Protein AF-A0A4W3GTH5-F1 (afdb_monomer)

Secondary structure (DSSP, 8-state):
-HHHHHHHHHHTS-HHHHHHHHHHHHHHHHHHTS-SS--TT-HHHHHHHHHS--TT-TTHHHHHHHHHHHHHTS-PPPPP-SSPPPP-TT-PPPPTT--S-----SHHHHHHHHHHHHHHHHHHHHHHHHTT-

Organism: Callorhinchus milii (NCBI:txid7868)

Nearest PDB structures (foldseek):
  7dvq-assembly1_Z  TM=8.954E-01  e=1.335E-16  Homo sapiens
  8i0r-assembly1_Z  TM=9.278E-01  e=1.086E-14  Homo sapiens
  5z56-assembly1_Z  TM=8.463E-01  e=3.513E-10  Homo sapiens
  5zwo-assembly1_Y  TM=6.756E-01  e=8.042E-03  Saccharomyces cerevisiae S288C
  5gm6-assembly1_W  TM=4.770E-01  e=7.482E-03  Saccharomyces cerevisiae S288C

Foldseek 3Di:
DVVVVVVVVCVVDDVVVVVVVVVVVVVVVVVVVDDPDDDPPPPVVVVVVVPDDDPPPPCSVVVVVVVVVVVVPDPDDDFADDDDADAAPVNDGDHNPDPRDDPDPCPRVVVVVVVVVVVVVVVVVVCVVPVVD

Sequence (133 aa):
MAATAEKYAQWGKGLAQGEQQKRNTEAALHEMQKPLTRHADDEDLERMLRERERDGDPMAGLLRRKKEKEAKNRNEKPRYSGPMPPPNRFNIYPGYRWDGVDRSNGFEQKRYARLADQKAVQDMAYKWSVEDM

Solvent-accessible surface area (backbone atoms only — not comparable to full-atom values): 8491 Å² total; per-residue (Å²): 115,65,73,58,52,53,51,51,61,48,68,77,41,61,61,69,58,55,52,48,51,51,52,50,51,55,50,47,57,56,54,70,73,49,72,97,69,90,60,96,84,35,65,69,59,52,52,54,63,69,69,53,83,60,90,88,48,90,59,47,68,59,56,49,55,52,52,53,56,56,53,71,72,49,95,66,79,78,65,56,82,69,66,88,73,84,80,52,98,78,74,68,76,67,59,50,82,60,86,67,74,87,84,73,92,52,60,59,61,53,50,53,50,52,52,51,52,53,49,53,50,52,56,50,51,50,52,63,72,52,72,88,113

Structure (mmCIF, N/CA/C/O backbone):
data_AF-A0A4W3GTH5-F1
#
_entry.id   AF-A0A4W3GTH5-F1
#
loop_
_atom_site.group_PDB
_atom_site.id
_atom_site.type_symbol
_atom_site.label_atom_id
_atom_site.label_alt_id
_atom_site.label_comp_id
_atom_site.label_asym_id
_atom_site.label_entity_id
_atom_site.label_seq_id
_atom_site.pdbx_PDB_ins_code
_atom_site.Cartn_x
_atom_site.Cartn_y
_atom_site.Cartn_z
_atom_site.occupancy
_atom_site.B_iso_or_equiv
_atom_site.auth_seq_id
_atom_site.auth_comp_id
_atom_site.auth_asym_id
_atom_site.auth_atom_id
_atom_site.pdbx_PDB_model_num
ATOM 1 N N . MET A 1 1 ? -1.466 6.877 38.787 1.00 55.94 1 MET A N 1
ATOM 2 C CA . MET A 1 1 ? -0.108 6.589 38.266 1.00 55.94 1 MET A CA 1
ATOM 3 C C . MET A 1 1 ? -0.058 5.420 37.271 1.00 55.94 1 MET A C 1
ATOM 5 O O . MET A 1 1 ? 0.749 5.487 36.355 1.00 55.94 1 MET A O 1
ATOM 9 N N . ALA A 1 2 ? -0.921 4.396 37.364 1.00 69.31 2 ALA A N 1
ATOM 10 C CA . ALA A 1 2 ? -0.935 3.281 36.398 1.00 69.31 2 ALA A CA 1
ATOM 11 C C . ALA A 1 2 ? -1.312 3.700 34.956 1.00 69.31 2 ALA A C 1
ATOM 13 O O . ALA A 1 2 ? -0.579 3.410 34.017 1.00 69.31 2 ALA A O 1
ATOM 14 N N . ALA A 1 3 ? -2.377 4.495 34.784 1.00 74.00 3 ALA A N 1
ATOM 15 C CA . ALA A 1 3 ? -2.858 4.912 33.458 1.00 74.00 3 ALA A CA 1
ATOM 16 C C . ALA A 1 3 ? -1.858 5.766 32.648 1.00 74.00 3 ALA A C 1
ATOM 18 O O . ALA A 1 3 ? -1.888 5.784 31.419 1.00 74.00 3 ALA A O 1
ATOM 19 N N . THR A 1 4 ? -0.967 6.502 33.318 1.00 82.75 4 THR A N 1
ATOM 20 C CA . THR A 1 4 ? 0.105 7.247 32.645 1.00 82.75 4 THR A CA 1
ATOM 21 C C . THR A 1 4 ? 1.210 6.305 32.180 1.00 82.75 4 THR A C 1
ATOM 23 O O . THR A 1 4 ? 1.665 6.430 31.048 1.00 82.75 4 THR A O 1
ATOM 26 N N . ALA A 1 5 ? 1.595 5.325 33.005 1.00 84.75 5 ALA A N 1
ATOM 27 C CA . ALA A 1 5 ? 2.621 4.341 32.662 1.00 84.75 5 ALA A CA 1
ATOM 28 C C . ALA A 1 5 ? 2.213 3.468 31.463 1.00 84.75 5 ALA A C 1
ATOM 30 O O . ALA A 1 5 ? 3.020 3.243 30.565 1.00 84.75 5 ALA A O 1
ATOM 31 N N . GLU A 1 6 ? 0.947 3.052 31.394 1.00 84.56 6 GLU A N 1
ATOM 32 C CA . GLU A 1 6 ? 0.409 2.292 30.256 1.00 84.56 6 GLU A CA 1
ATOM 33 C C . GLU A 1 6 ? 0.445 3.089 28.947 1.00 84.56 6 GLU A C 1
ATOM 35 O O . GLU A 1 6 ? 0.865 2.566 27.914 1.00 84.56 6 GLU A O 1
ATOM 40 N N . LYS A 1 7 ? 0.079 4.378 28.987 1.00 83.44 7 LYS A N 1
ATOM 41 C CA . LYS A 1 7 ? 0.183 5.263 27.815 1.00 83.44 7 LYS A CA 1
ATOM 42 C C . LYS A 1 7 ? 1.625 5.394 27.334 1.00 83.44 7 LYS A C 1
ATOM 44 O O . LYS A 1 7 ? 1.874 5.277 26.137 1.00 83.44 7 LYS A O 1
ATOM 49 N N . TYR A 1 8 ? 2.580 5.574 28.247 1.00 85.00 8 TYR A N 1
ATOM 50 C CA . TYR A 1 8 ? 3.998 5.639 27.885 1.00 85.00 8 TYR A CA 1
ATOM 51 C C . TYR A 1 8 ? 4.517 4.313 27.314 1.00 85.00 8 TYR A C 1
ATOM 53 O O . TYR A 1 8 ? 5.249 4.322 26.325 1.00 85.00 8 TYR A O 1
ATOM 61 N N . ALA A 1 9 ? 4.086 3.175 27.864 1.00 87.19 9 ALA A N 1
ATOM 62 C CA . ALA A 1 9 ? 4.421 1.859 27.322 1.00 87.19 9 ALA A CA 1
ATOM 63 C C . ALA A 1 9 ? 3.855 1.648 25.906 1.00 87.19 9 ALA A C 1
ATOM 65 O O . ALA A 1 9 ? 4.492 1.000 25.074 1.00 87.19 9 ALA A O 1
ATOM 66 N N . GLN A 1 10 ? 2.676 2.209 25.621 1.00 85.25 10 GLN A N 1
ATOM 67 C CA . GLN A 1 10 ? 2.064 2.168 24.297 1.00 85.25 10 GLN A CA 1
ATOM 68 C C . GLN A 1 10 ? 2.779 3.093 23.302 1.00 85.25 10 GLN A C 1
ATOM 70 O O . GLN A 1 10 ? 3.008 2.687 22.166 1.00 85.25 10 GLN A O 1
ATOM 75 N N . TRP A 1 11 ? 3.155 4.308 23.709 1.00 85.94 11 TRP A N 1
ATOM 76 C CA . TRP A 1 11 ? 3.854 5.272 22.846 1.00 85.94 11 TRP A CA 1
ATOM 77 C C . TRP A 1 11 ? 5.303 4.891 22.549 1.00 85.94 11 TRP A C 1
ATOM 79 O O . TRP A 1 11 ? 5.813 5.240 21.488 1.00 85.94 11 TRP A O 1
ATOM 89 N N . GLY A 1 12 ? 5.953 4.146 23.447 1.00 87.00 12 GLY A N 1
ATOM 90 C CA . GLY A 1 12 ? 7.279 3.573 23.199 1.00 87.00 12 GLY A CA 1
ATOM 91 C C . GLY A 1 12 ? 7.285 2.454 22.150 1.00 87.00 12 GLY A C 1
ATOM 92 O O . GLY A 1 12 ? 8.353 2.019 21.728 1.00 87.00 12 GLY A O 1
ATOM 93 N N . LYS A 1 13 ? 6.108 1.979 21.722 1.00 87.19 13 LYS A N 1
ATOM 94 C CA . LYS A 1 13 ? 5.937 0.942 20.699 1.00 87.19 13 LYS A CA 1
ATOM 95 C C . LYS A 1 13 ? 5.297 1.532 19.442 1.00 87.19 13 LYS A C 1
ATOM 97 O O . LYS A 1 13 ? 4.596 2.540 19.482 1.00 87.19 13 LYS A O 1
ATOM 102 N N . GLY A 1 14 ? 5.494 0.873 18.300 1.00 88.94 14 GLY A N 1
ATOM 103 C CA . GLY A 1 14 ? 4.803 1.249 17.068 1.00 88.94 14 GLY A CA 1
ATOM 104 C C . GLY A 1 14 ? 3.299 0.991 17.185 1.00 88.94 14 GLY A C 1
ATOM 105 O O . GLY A 1 14 ? 2.881 -0.165 17.216 1.00 88.94 14 GLY A O 1
ATOM 106 N N . LEU A 1 15 ? 2.474 2.045 17.200 1.00 88.19 15 LEU A N 1
ATOM 107 C CA . LEU A 1 15 ? 1.009 1.918 17.305 1.00 88.19 15 LEU A CA 1
ATOM 108 C C . LEU A 1 15 ? 0.425 0.998 16.221 1.00 88.19 15 LEU A C 1
ATOM 110 O O . LEU A 1 15 ? -0.345 0.094 16.534 1.00 88.19 15 LEU A O 1
ATOM 114 N N . ALA A 1 16 ? 0.872 1.165 14.972 1.00 89.06 16 ALA A N 1
ATOM 115 C CA . ALA A 1 16 ? 0.445 0.332 13.847 1.00 89.06 16 ALA A CA 1
ATOM 116 C C . ALA A 1 16 ? 0.855 -1.143 14.007 1.00 89.06 16 ALA A C 1
ATOM 118 O O . ALA A 1 16 ? 0.108 -2.036 13.624 1.00 89.06 16 ALA A O 1
ATOM 119 N N . GLN A 1 17 ? 2.021 -1.413 14.606 1.00 91.19 17 GLN A N 1
ATOM 120 C CA . GLN A 1 17 ? 2.470 -2.783 14.873 1.00 91.19 17 GLN A CA 1
ATOM 121 C C . GLN A 1 17 ? 1.591 -3.443 15.941 1.00 91.19 17 GLN A C 1
ATOM 123 O O . GLN A 1 17 ? 1.211 -4.601 15.793 1.00 91.19 17 GLN A O 1
ATOM 128 N N . GLY A 1 18 ? 1.223 -2.695 16.987 1.00 91.69 18 GLY A N 1
ATOM 129 C CA . GLY A 1 18 ? 0.317 -3.174 18.030 1.00 91.69 18 GLY A CA 1
ATOM 130 C C . GLY A 1 18 ? -1.099 -3.439 17.512 1.00 91.69 18 GLY A C 1
ATOM 131 O O . GLY A 1 18 ? -1.679 -4.476 17.825 1.00 91.69 18 GLY A O 1
ATOM 132 N N . GLU A 1 19 ? -1.650 -2.540 16.692 1.00 91.38 19 GLU A N 1
ATOM 133 C CA . GLU A 1 19 ? -2.945 -2.751 16.028 1.00 91.38 19 GLU A CA 1
ATOM 134 C C . GLU A 1 19 ? -2.912 -3.962 15.091 1.00 91.38 19 GLU A C 1
ATOM 136 O O . GLU A 1 19 ? -3.810 -4.802 15.141 1.00 91.38 19 GLU A O 1
ATOM 141 N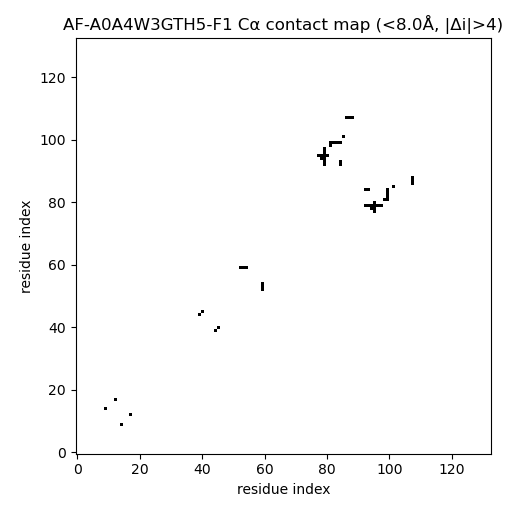 N . GLN A 1 20 ? -1.847 -4.105 14.297 1.00 92.56 20 GLN A N 1
ATOM 142 C CA . GLN A 1 20 ? -1.676 -5.259 13.420 1.00 92.56 20 GLN A CA 1
ATOM 143 C C . GLN A 1 20 ? -1.590 -6.566 14.213 1.00 92.56 20 GLN A C 1
ATOM 145 O O . GLN A 1 20 ? -2.192 -7.559 13.814 1.00 92.56 20 GLN A O 1
ATOM 150 N N . GLN A 1 21 ? -0.880 -6.576 15.345 1.00 93.81 21 GLN A N 1
ATOM 151 C CA . GLN A 1 21 ? -0.793 -7.753 16.204 1.00 93.81 21 GLN A CA 1
ATOM 152 C C . GLN A 1 21 ? -2.173 -8.158 16.732 1.00 93.81 21 GLN A C 1
ATOM 154 O O . GLN A 1 21 ? -2.530 -9.327 16.624 1.00 93.81 21 GLN A O 1
ATOM 159 N N . LYS A 1 22 ? -2.965 -7.198 17.229 1.00 94.44 22 LYS A N 1
ATOM 160 C CA . LYS A 1 22 ? -4.340 -7.453 17.694 1.00 94.44 22 LYS A CA 1
ATOM 161 C C . LYS A 1 22 ? -5.222 -8.010 16.578 1.00 94.44 22 LYS A C 1
ATOM 163 O O . LYS A 1 22 ? -5.854 -9.050 16.750 1.00 94.44 22 LYS A O 1
ATOM 168 N N . ARG A 1 23 ? -5.184 -7.380 15.402 1.00 95.56 23 ARG A N 1
ATOM 169 C CA . ARG A 1 23 ? -5.932 -7.842 14.228 1.00 95.56 23 ARG A CA 1
ATOM 170 C C . ARG A 1 23 ? -5.527 -9.257 13.813 1.00 95.56 23 ARG A C 1
ATOM 172 O O . ARG A 1 23 ? -6.388 -10.066 13.492 1.00 95.56 23 ARG A O 1
ATOM 179 N N . ASN A 1 24 ? -4.231 -9.566 13.836 1.00 96.06 24 ASN A N 1
ATOM 180 C CA . ASN A 1 24 ? -3.732 -10.902 13.522 1.00 96.06 24 ASN A CA 1
ATOM 181 C C . ASN A 1 24 ? -4.211 -11.936 14.547 1.00 96.06 24 ASN A C 1
ATOM 183 O O . ASN A 1 24 ? -4.583 -13.035 14.151 1.00 96.06 24 ASN A O 1
ATOM 187 N N . THR A 1 25 ? -4.230 -11.600 15.842 1.00 96.75 25 THR A N 1
ATOM 188 C CA . THR A 1 25 ? -4.740 -12.513 16.876 1.00 96.75 25 THR A CA 1
ATOM 189 C C . THR A 1 25 ? -6.238 -12.760 16.740 1.00 96.75 25 THR A C 1
ATOM 191 O O . THR A 1 25 ? -6.665 -13.905 16.820 1.00 96.75 25 THR A O 1
ATOM 194 N N . GLU A 1 26 ? -7.031 -11.720 16.472 1.00 96.56 26 GLU A N 1
ATOM 195 C CA . GLU A 1 26 ? -8.477 -11.847 16.251 1.00 96.56 26 GLU A CA 1
ATOM 196 C C . GLU A 1 26 ? -8.777 -12.680 15.000 1.00 96.56 26 GLU A C 1
ATOM 198 O O . GLU A 1 26 ? -9.596 -13.595 15.045 1.00 96.56 26 GLU A O 1
ATOM 203 N N . ALA A 1 27 ? -8.060 -12.419 13.902 1.00 94.12 27 ALA A N 1
ATOM 204 C CA . ALA A 1 27 ? -8.175 -13.206 12.680 1.00 94.12 27 ALA A CA 1
ATOM 205 C C . ALA A 1 27 ? -7.777 -14.670 12.910 1.00 94.12 27 ALA A C 1
ATOM 207 O O . ALA A 1 27 ? -8.482 -15.565 12.463 1.00 94.12 27 ALA A O 1
ATOM 208 N N . ALA A 1 28 ? -6.693 -14.929 13.646 1.00 96.06 28 ALA A N 1
ATOM 209 C CA . ALA A 1 28 ? -6.271 -16.289 13.966 1.00 96.06 28 ALA A CA 1
ATOM 210 C C . ALA A 1 28 ? -7.329 -17.036 14.789 1.00 96.06 28 ALA A C 1
ATOM 212 O O . ALA A 1 28 ? -7.651 -18.170 14.457 1.00 96.06 28 ALA A O 1
ATOM 213 N N . LEU A 1 29 ? -7.916 -16.400 15.810 1.00 96.25 29 LEU A N 1
ATOM 214 C CA . LEU A 1 29 ? -8.996 -17.001 16.601 1.00 96.25 29 LEU A CA 1
ATOM 215 C C . LEU A 1 29 ? -10.218 -17.338 15.742 1.00 96.25 29 LEU A C 1
ATOM 217 O O . LEU A 1 29 ? -10.825 -18.389 15.928 1.00 96.25 29 LEU A O 1
ATOM 221 N N . HIS A 1 30 ? -10.555 -16.464 14.797 1.00 93.06 30 HIS A N 1
ATOM 222 C CA . HIS A 1 30 ? -11.648 -16.688 13.862 1.00 93.06 30 HIS A CA 1
ATOM 223 C C . HIS A 1 30 ? -11.358 -17.840 12.887 1.00 93.06 30 HIS A C 1
ATOM 225 O O . HIS A 1 30 ? -12.205 -18.703 12.693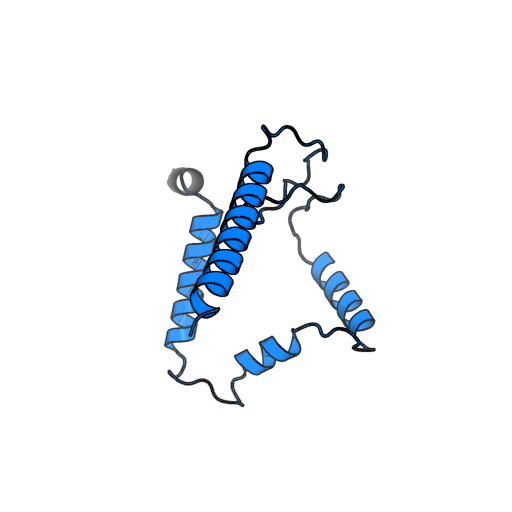 1.00 93.06 30 HIS A O 1
ATOM 231 N N . GLU A 1 31 ? -10.153 -17.908 12.316 1.00 92.19 31 GLU A N 1
ATOM 232 C CA . GLU A 1 31 ? -9.754 -19.007 11.423 1.00 92.19 31 GLU A CA 1
ATOM 233 C C . GLU A 1 31 ? -9.617 -20.346 12.166 1.00 92.19 31 GLU A C 1
ATOM 235 O O . GLU A 1 31 ? -9.943 -21.387 11.609 1.00 92.19 31 GLU A O 1
ATOM 240 N N . MET A 1 32 ? -9.211 -20.342 13.441 1.00 93.50 32 MET A N 1
ATOM 241 C CA . MET A 1 32 ? -9.158 -21.554 14.273 1.00 93.50 32 MET A CA 1
ATOM 242 C C . MET A 1 32 ? -10.536 -22.188 14.501 1.00 93.50 32 MET A C 1
ATOM 244 O O . MET A 1 32 ? -10.613 -23.386 14.762 1.00 93.50 32 MET A O 1
ATOM 248 N N . GLN A 1 33 ? -11.614 -21.403 14.425 1.00 91.88 33 GLN A N 1
ATOM 249 C CA . GLN A 1 33 ? -12.986 -21.905 14.546 1.00 91.88 33 GLN A CA 1
ATOM 250 C C . GLN A 1 33 ? -13.508 -22.522 13.240 1.00 91.88 33 GLN A C 1
ATOM 252 O O . GLN A 1 33 ? -14.559 -23.162 13.246 1.00 91.88 33 GLN A O 1
ATOM 257 N N . LYS A 1 34 ? -12.794 -22.345 12.124 1.00 90.44 34 LYS A N 1
ATOM 258 C CA . LYS A 1 34 ? -13.219 -22.802 10.800 1.00 90.44 34 LYS A CA 1
ATOM 259 C C . LYS A 1 34 ? -12.667 -24.185 10.455 1.00 90.44 34 LYS A C 1
ATOM 261 O O . LYS A 1 34 ? -11.618 -24.587 10.961 1.00 90.44 34 LYS A O 1
ATOM 266 N N . PRO A 1 35 ? -13.343 -24.920 9.554 1.00 92.25 35 PRO A N 1
ATOM 267 C CA . PRO A 1 35 ? -12.784 -26.137 8.979 1.00 92.25 35 PRO A CA 1
ATOM 268 C C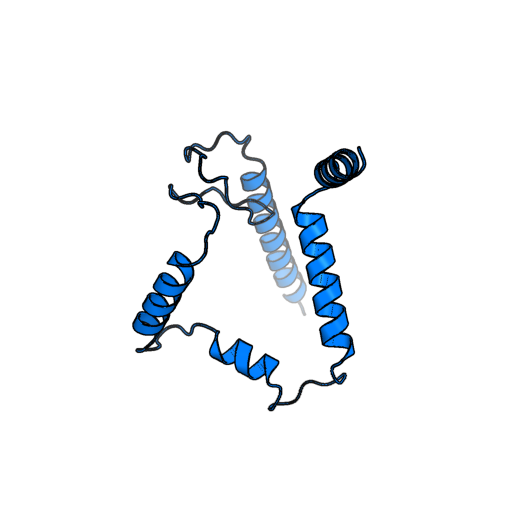 . PRO A 1 35 ? -11.562 -25.829 8.098 1.00 92.25 35 PRO A C 1
ATOM 270 O O . PRO A 1 35 ? -11.437 -24.745 7.531 1.00 92.25 35 PRO A O 1
ATOM 273 N N . LEU A 1 36 ? -10.677 -26.820 7.936 1.00 90.75 36 LEU A N 1
ATOM 274 C CA . LEU A 1 36 ? -9.448 -26.700 7.137 1.00 90.75 36 LEU A CA 1
ATOM 275 C C . LEU A 1 36 ? -9.722 -26.347 5.663 1.00 90.75 36 LEU A C 1
ATOM 277 O O . LEU A 1 36 ? -8.932 -25.646 5.032 1.00 90.75 36 LEU A O 1
ATOM 281 N N . THR A 1 37 ? -10.819 -26.857 5.100 1.00 91.94 37 THR A N 1
ATOM 282 C CA . THR A 1 37 ? -11.185 -26.666 3.693 1.00 91.94 37 THR A CA 1
ATOM 283 C C . THR A 1 37 ? -12.302 -25.644 3.546 1.00 91.94 37 THR A C 1
ATOM 285 O O . THR A 1 37 ? -13.293 -25.685 4.271 1.00 91.94 37 THR A O 1
ATOM 288 N N . ARG A 1 38 ? -12.173 -24.760 2.552 1.00 88.88 38 ARG A N 1
ATOM 289 C CA . ARG A 1 38 ? -13.222 -23.802 2.182 1.00 88.88 38 ARG A CA 1
ATOM 290 C C . ARG A 1 38 ? -14.143 -24.415 1.132 1.00 88.88 38 ARG A C 1
ATOM 292 O O . ARG A 1 38 ? -13.658 -24.967 0.145 1.00 88.88 38 ARG A O 1
ATOM 299 N N . HIS A 1 39 ? -15.450 -24.299 1.339 1.00 90.38 39 HIS A N 1
ATOM 300 C CA . HIS A 1 39 ? -16.473 -24.782 0.408 1.00 90.38 39 HIS A CA 1
ATOM 301 C C . HIS A 1 39 ? -17.123 -23.622 -0.355 1.00 90.38 39 HIS A C 1
ATOM 303 O O . HIS A 1 39 ? -16.909 -22.456 -0.027 1.00 90.38 39 HIS A O 1
ATOM 309 N N . ALA A 1 40 ? -17.899 -23.942 -1.395 1.00 91.31 40 ALA A N 1
ATOM 310 C CA . ALA A 1 40 ? -18.612 -22.939 -2.189 1.00 91.31 40 ALA A CA 1
ATOM 311 C C . ALA A 1 40 ? -19.623 -22.135 -1.349 1.00 91.31 40 ALA A C 1
ATOM 313 O O . ALA A 1 40 ? -19.813 -20.951 -1.610 1.00 91.31 40 ALA A O 1
ATOM 314 N N . ASP A 1 41 ? -20.184 -22.761 -0.312 1.00 89.62 41 ASP A N 1
ATOM 315 C CA . ASP A 1 41 ? -21.193 -22.180 0.582 1.00 89.62 41 ASP A CA 1
ATOM 316 C C . ASP A 1 41 ? -20.583 -21.420 1.784 1.00 89.62 41 ASP A C 1
ATOM 318 O O . ASP A 1 41 ? -21.269 -21.140 2.763 1.00 89.62 41 ASP A O 1
ATOM 322 N N . ASP A 1 42 ? -19.278 -21.113 1.758 1.00 92.75 42 ASP A N 1
ATOM 323 C CA . ASP A 1 42 ? -18.597 -20.345 2.812 1.00 92.75 42 ASP A CA 1
ATOM 324 C C . ASP A 1 42 ? -19.101 -18.887 2.840 1.00 92.75 42 ASP A C 1
ATOM 326 O O . ASP A 1 42 ? -18.817 -18.093 1.936 1.00 92.75 42 ASP A O 1
ATOM 330 N N . GLU A 1 43 ? -19.812 -18.515 3.907 1.00 91.06 43 GLU A N 1
ATOM 331 C CA . GLU A 1 43 ? -20.405 -17.182 4.092 1.00 91.06 43 GLU A CA 1
ATOM 332 C C . GLU A 1 43 ? -19.371 -16.046 4.003 1.00 91.06 43 GLU A C 1
ATOM 334 O O . GLU A 1 43 ? -19.659 -14.950 3.508 1.00 91.06 43 GLU A O 1
ATOM 339 N N . ASP A 1 44 ? -18.138 -16.286 4.459 1.00 91.25 44 ASP A N 1
ATOM 340 C CA . ASP A 1 44 ? -17.071 -15.288 4.407 1.00 91.25 44 ASP A CA 1
ATOM 341 C C . ASP A 1 44 ? -16.558 -15.063 2.993 1.00 91.25 44 ASP A C 1
ATOM 343 O O . ASP A 1 44 ? -16.231 -13.932 2.612 1.00 91.25 44 ASP A O 1
ATOM 347 N N . LEU A 1 45 ? -16.479 -16.143 2.213 1.00 90.56 45 LEU A N 1
ATOM 348 C CA . LEU A 1 45 ? -16.136 -16.074 0.801 1.00 90.56 45 LEU A CA 1
ATOM 349 C C . LEU A 1 45 ? -17.222 -15.315 0.041 1.00 90.56 45 LEU A C 1
ATOM 351 O O . LEU A 1 45 ? -16.906 -14.394 -0.716 1.00 90.56 45 LEU A O 1
ATOM 355 N N . GLU A 1 46 ? -18.489 -15.655 0.281 1.00 93.38 46 GLU A N 1
ATOM 356 C CA . GLU A 1 46 ? -19.623 -15.012 -0.379 1.00 93.38 46 GLU A CA 1
ATOM 357 C C . GLU A 1 46 ? -19.664 -13.506 -0.081 1.00 93.38 46 GLU A C 1
ATOM 359 O O . GLU A 1 46 ? -19.784 -12.685 -0.997 1.00 93.38 46 GLU A O 1
ATOM 364 N N . ARG A 1 47 ? -19.470 -13.122 1.188 1.00 92.62 47 ARG A N 1
ATOM 365 C CA . ARG A 1 47 ? -19.403 -11.715 1.605 1.00 92.62 47 ARG A CA 1
ATOM 366 C C . ARG A 1 47 ? -18.268 -10.966 0.905 1.00 92.62 47 ARG A C 1
ATOM 368 O O . ARG A 1 47 ? -18.505 -9.900 0.337 1.00 92.62 47 ARG A O 1
ATOM 375 N N . MET A 1 48 ? -17.063 -11.540 0.869 1.00 91.06 48 MET A N 1
ATOM 376 C CA . MET A 1 48 ? -15.908 -10.934 0.193 1.00 91.06 48 MET A CA 1
ATOM 377 C C . MET A 1 48 ? -16.141 -10.758 -1.319 1.00 91.06 48 MET A C 1
ATOM 379 O O . MET A 1 48 ? -15.840 -9.701 -1.879 1.00 91.06 48 MET A O 1
ATOM 383 N N . LEU A 1 49 ? -16.737 -11.751 -1.986 1.00 90.56 49 LEU A N 1
ATOM 384 C CA . LEU A 1 49 ? -17.055 -11.689 -3.419 1.00 90.56 49 LEU A CA 1
ATOM 385 C C . LEU A 1 49 ? -18.164 -10.684 -3.753 1.00 90.56 49 LEU A C 1
ATOM 387 O O . LEU A 1 49 ? -18.178 -10.129 -4.859 1.00 90.56 49 LEU A O 1
ATOM 391 N N . ARG A 1 50 ? -19.091 -10.456 -2.818 1.00 89.19 50 ARG A N 1
ATOM 392 C CA . ARG A 1 50 ? -20.160 -9.457 -2.937 1.00 89.19 50 ARG A CA 1
ATOM 393 C C . ARG A 1 50 ? -19.628 -8.034 -2.774 1.00 89.19 50 ARG A C 1
ATOM 395 O O . ARG A 1 50 ? -20.109 -7.123 -3.439 1.00 89.19 50 ARG A O 1
ATOM 402 N N . GLU A 1 51 ? -18.627 -7.842 -1.919 1.00 88.44 51 GLU A N 1
ATOM 403 C CA . GLU A 1 51 ? -17.999 -6.535 -1.693 1.00 88.44 51 GLU A CA 1
ATOM 404 C C . GLU A 1 51 ? -17.055 -6.103 -2.821 1.00 88.44 51 GLU A C 1
ATOM 406 O O . GLU A 1 51 ? -16.846 -4.895 -3.007 1.00 88.44 51 GLU A O 1
ATOM 411 N N . ARG A 1 52 ? -16.499 -7.071 -3.567 1.00 89.25 52 ARG A N 1
ATOM 412 C CA . ARG A 1 52 ? -15.579 -6.828 -4.681 1.00 89.25 52 ARG A CA 1
ATOM 413 C C . ARG A 1 52 ? -16.245 -5.985 -5.760 1.00 89.25 52 ARG A C 1
ATOM 415 O O . ARG A 1 52 ? -17.231 -6.376 -6.381 1.00 89.25 52 ARG A O 1
ATOM 422 N N . GLU A 1 53 ? -15.627 -4.847 -6.022 1.00 88.00 53 GLU A N 1
ATOM 423 C CA . GLU A 1 53 ? -16.016 -3.978 -7.116 1.00 88.00 53 GLU A CA 1
ATOM 424 C C . GLU A 1 53 ? -15.606 -4.593 -8.460 1.00 88.00 53 GLU A C 1
ATOM 426 O O . GLU A 1 53 ? -14.508 -5.145 -8.592 1.00 88.00 53 GLU A O 1
ATOM 431 N N . ARG A 1 54 ? -16.516 -4.549 -9.438 1.00 90.31 54 ARG A N 1
ATOM 432 C CA . ARG A 1 54 ? -16.308 -5.079 -10.788 1.00 90.31 54 ARG A CA 1
ATOM 433 C C . ARG A 1 54 ? -16.386 -3.936 -11.788 1.00 90.31 54 ARG A C 1
ATOM 435 O O . ARG A 1 54 ? -17.348 -3.168 -11.783 1.00 90.31 54 ARG A O 1
ATOM 442 N N . ASP A 1 55 ? -15.384 -3.856 -12.650 1.00 89.31 55 ASP A N 1
ATOM 443 C CA . ASP A 1 55 ? -15.383 -2.890 -13.739 1.00 89.31 55 ASP A CA 1
ATOM 444 C C . ASP A 1 55 ? -16.485 -3.235 -14.747 1.00 89.31 55 ASP A C 1
ATOM 446 O O . ASP A 1 55 ? -16.702 -4.401 -15.078 1.00 89.31 55 ASP A O 1
ATOM 450 N N . GLY A 1 56 ? -17.202 -2.214 -15.219 1.00 90.00 56 GLY A N 1
ATOM 451 C CA . GLY A 1 56 ? -18.312 -2.377 -16.162 1.00 90.00 56 GLY A CA 1
ATOM 452 C C . GLY A 1 56 ? -19.664 -2.743 -15.537 1.00 90.00 56 GLY A C 1
ATOM 453 O O . GLY A 1 56 ? -20.625 -2.933 -16.277 1.00 90.00 56 GLY A O 1
ATOM 454 N N . ASP A 1 57 ? -19.781 -2.810 -14.206 1.00 93.06 57 ASP A N 1
ATOM 455 C CA . ASP A 1 57 ? -21.080 -2.988 -13.544 1.00 93.06 57 ASP A CA 1
ATOM 456 C C . ASP A 1 57 ? -21.933 -1.700 -13.654 1.00 93.06 57 ASP A C 1
ATOM 458 O O . ASP A 1 57 ? -21.531 -0.651 -13.131 1.00 93.06 57 ASP A O 1
ATOM 462 N N . PRO A 1 58 ? -23.129 -1.746 -14.279 1.00 92.19 58 PRO A N 1
ATOM 463 C CA . PRO A 1 58 ? -24.007 -0.580 -14.398 1.00 92.19 58 PRO A CA 1
ATOM 464 C C . PRO A 1 58 ? -24.461 -0.013 -13.040 1.00 92.19 58 PRO A C 1
ATOM 466 O O . PRO A 1 58 ? -24.772 1.176 -12.941 1.00 92.19 58 PRO A O 1
ATOM 469 N N . MET A 1 59 ? -24.478 -0.821 -11.975 1.00 91.12 59 MET A N 1
ATOM 470 C CA . MET A 1 59 ? -24.856 -0.403 -10.620 1.00 91.12 59 MET A CA 1
ATOM 471 C C . MET A 1 59 ? -23.683 0.117 -9.774 1.00 91.12 59 MET A C 1
ATOM 473 O O . MET A 1 59 ? -23.923 0.680 -8.698 1.00 91.12 59 MET A O 1
ATOM 477 N N . ALA A 1 60 ? -22.432 0.027 -10.244 1.00 90.19 60 ALA A N 1
ATOM 478 C CA . ALA A 1 60 ? -21.250 0.430 -9.470 1.00 90.19 60 ALA A CA 1
ATOM 479 C C . ALA A 1 60 ? -21.338 1.880 -8.961 1.00 90.19 60 ALA A C 1
ATOM 481 O O . ALA A 1 60 ? -21.006 2.168 -7.809 1.00 90.19 60 ALA A O 1
ATOM 482 N N . GLY A 1 61 ? -21.865 2.798 -9.781 1.00 88.38 61 GLY A N 1
ATOM 483 C CA . GLY A 1 61 ? -22.040 4.203 -9.401 1.00 88.38 61 GLY A CA 1
ATOM 484 C C . GLY A 1 61 ? -22.988 4.411 -8.211 1.00 88.38 61 GLY A C 1
ATOM 485 O O . GLY A 1 61 ? -22.733 5.267 -7.360 1.00 88.38 61 GLY A O 1
ATOM 486 N N . LEU A 1 62 ? -24.059 3.616 -8.105 1.00 89.00 62 LEU A N 1
ATOM 487 C CA . LEU A 1 62 ? -24.996 3.679 -6.977 1.00 89.00 62 LEU A CA 1
ATOM 488 C C . LEU A 1 62 ? -24.350 3.135 -5.696 1.00 89.00 62 LEU A C 1
ATOM 490 O O . LEU A 1 62 ? -24.465 3.748 -4.630 1.00 89.00 62 LEU A O 1
ATOM 494 N N . LEU A 1 63 ? -23.628 2.018 -5.816 1.00 87.62 63 LEU A N 1
ATOM 495 C CA . LEU A 1 63 ? -22.916 1.387 -4.705 1.00 87.62 63 LEU A CA 1
ATOM 496 C C . LEU A 1 63 ? -21.815 2.303 -4.146 1.00 87.62 63 LEU A C 1
ATOM 498 O O . LEU A 1 63 ? -21.719 2.454 -2.926 1.00 87.62 63 LEU A O 1
ATOM 502 N N . ARG A 1 64 ? -21.046 2.986 -5.009 1.00 88.19 64 ARG A N 1
ATOM 503 C CA . ARG A 1 64 ? -20.040 3.989 -4.599 1.00 88.19 64 ARG A CA 1
ATOM 504 C C . ARG A 1 64 ? -20.657 5.117 -3.775 1.00 88.19 64 ARG A C 1
ATOM 506 O O . ARG A 1 64 ? -20.192 5.388 -2.671 1.00 88.19 64 ARG A O 1
ATOM 513 N N . ARG A 1 65 ? -21.764 5.708 -4.244 1.00 87.69 65 ARG A N 1
ATOM 514 C CA . ARG A 1 65 ? -22.476 6.782 -3.520 1.00 87.69 65 ARG A CA 1
ATOM 515 C C . ARG A 1 65 ? -22.961 6.337 -2.141 1.00 87.69 65 ARG A C 1
ATOM 517 O O . ARG A 1 65 ? -22.934 7.127 -1.198 1.00 87.69 65 ARG A O 1
ATOM 524 N N . LYS A 1 66 ? -23.425 5.089 -2.009 1.00 88.75 66 LYS A N 1
ATOM 525 C CA . LYS A 1 66 ? -23.827 4.529 -0.711 1.00 88.75 66 LYS A CA 1
ATOM 526 C C . LYS A 1 66 ? -22.623 4.410 0.231 1.00 88.75 66 LYS A C 1
ATOM 528 O O . LYS A 1 66 ? -22.692 4.919 1.348 1.00 88.75 66 LYS A O 1
ATOM 533 N N . LYS A 1 67 ? -21.510 3.838 -0.248 1.00 86.56 67 LYS A N 1
ATOM 534 C CA . LYS A 1 67 ? -20.257 3.716 0.520 1.00 86.56 67 LYS A CA 1
ATOM 535 C C . LYS A 1 67 ? -19.710 5.081 0.958 1.00 86.56 67 LYS A C 1
ATOM 537 O O . LYS A 1 67 ? -19.280 5.225 2.097 1.00 86.56 67 LYS A O 1
ATOM 542 N N . GLU A 1 68 ? -19.770 6.101 0.102 1.00 86.31 68 GLU A N 1
ATOM 543 C CA . GLU A 1 68 ? -19.347 7.469 0.443 1.00 86.31 68 GLU A CA 1
ATOM 544 C C . GLU A 1 68 ? -20.192 8.091 1.564 1.00 86.31 68 GLU A C 1
ATOM 546 O O . GLU A 1 68 ? -19.650 8.751 2.452 1.00 86.31 68 GLU A O 1
ATOM 551 N N . LYS A 1 69 ? -21.516 7.881 1.552 1.00 87.00 69 LYS A N 1
ATOM 552 C CA . LYS A 1 69 ? -22.406 8.351 2.628 1.00 87.00 69 LYS A CA 1
ATOM 553 C C . LYS A 1 69 ? -22.094 7.663 3.957 1.00 87.00 69 LYS A C 1
ATOM 555 O O . LYS A 1 69 ? -22.030 8.334 4.980 1.00 87.00 69 LYS A O 1
ATOM 560 N N . GLU A 1 70 ? -21.866 6.352 3.937 1.00 84.75 70 GLU A N 1
ATOM 561 C CA . GLU A 1 70 ? -21.476 5.590 5.131 1.00 84.75 70 GLU A CA 1
ATOM 562 C C . GLU A 1 70 ? -20.102 6.022 5.662 1.00 84.75 70 GLU A C 1
ATOM 564 O O . GLU A 1 70 ? -19.935 6.187 6.869 1.00 84.75 70 GLU A O 1
ATOM 569 N N . ALA A 1 71 ? -19.135 6.283 4.777 1.00 81.94 71 ALA A N 1
ATOM 570 C CA . ALA A 1 71 ? -17.806 6.756 5.161 1.00 81.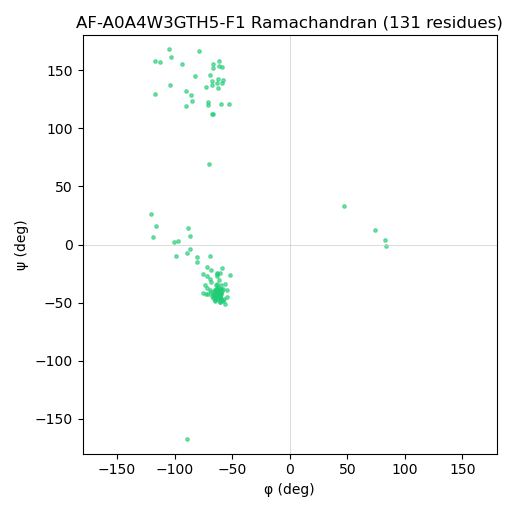94 71 ALA A CA 1
ATOM 571 C C . ALA A 1 71 ? -17.845 8.133 5.842 1.00 81.94 71 ALA A C 1
ATOM 573 O O . ALA A 1 71 ? -17.136 8.339 6.822 1.00 81.94 71 ALA A O 1
ATOM 574 N N . LYS A 1 72 ? -18.712 9.052 5.392 1.00 77.50 72 LYS A N 1
ATOM 575 C CA . LYS A 1 72 ? -18.895 10.370 6.033 1.00 77.50 72 LYS A CA 1
ATOM 576 C C . LYS A 1 72 ? -19.432 10.287 7.465 1.00 77.50 72 LYS A C 1
ATOM 578 O O . LYS A 1 72 ? -19.198 11.207 8.239 1.00 77.50 72 LYS A O 1
ATOM 583 N N . ASN A 1 73 ? -20.125 9.204 7.820 1.00 75.75 73 ASN A N 1
ATOM 584 C CA . ASN A 1 73 ? -20.615 8.989 9.184 1.00 75.75 73 ASN A CA 1
ATOM 585 C C . ASN A 1 73 ? -19.527 8.457 10.130 1.00 75.75 73 ASN A C 1
ATOM 587 O O . ASN A 1 73 ? -19.706 8.489 11.347 1.00 75.75 73 ASN A O 1
ATOM 591 N N . ARG A 1 74 ? -18.398 7.964 9.604 1.00 77.75 74 ARG A N 1
ATOM 592 C CA . ARG A 1 74 ? -17.264 7.536 10.426 1.00 77.75 74 ARG A CA 1
ATOM 593 C C . ARG A 1 74 ? -16.377 8.743 10.731 1.00 77.75 74 ARG A C 1
ATOM 595 O O . ARG A 1 74 ? -15.935 9.440 9.824 1.00 77.75 74 ARG A O 1
ATOM 602 N N . ASN A 1 75 ? -16.070 8.955 12.013 1.00 77.06 75 ASN A N 1
ATOM 603 C CA . ASN A 1 75 ? -15.059 9.920 12.464 1.00 77.06 75 ASN A CA 1
ATOM 604 C C . ASN A 1 75 ? -13.646 9.423 12.090 1.00 77.06 75 ASN A C 1
ATOM 606 O O . ASN A 1 75 ? -12.860 9.001 12.938 1.00 77.06 75 ASN A O 1
ATOM 610 N N . GLU A 1 76 ? -13.336 9.416 10.795 1.00 80.50 76 GLU A N 1
ATOM 611 C CA . GLU A 1 76 ? -12.026 9.042 10.270 1.00 80.50 76 GLU A CA 1
ATOM 612 C C . GLU A 1 76 ? -11.057 10.230 10.340 1.00 80.50 76 GLU A C 1
ATOM 614 O O . GLU A 1 76 ? -11.427 11.392 10.158 1.00 80.50 76 GLU A O 1
ATOM 619 N N . LYS A 1 77 ? -9.779 9.939 10.606 1.00 84.62 77 LYS A N 1
ATOM 620 C CA . LYS A 1 77 ? -8.721 10.955 10.551 1.00 84.62 77 LYS A CA 1
ATOM 621 C C . LYS A 1 77 ? -8.610 11.492 9.116 1.00 84.62 77 LYS A C 1
ATOM 623 O O . LYS A 1 77 ? -8.711 10.697 8.177 1.00 84.62 77 LYS A O 1
ATOM 628 N N . PRO A 1 78 ? -8.352 12.799 8.929 1.00 89.06 78 PRO A N 1
ATOM 629 C CA . PRO A 1 78 ? -8.195 13.365 7.599 1.00 89.06 78 PRO A CA 1
ATOM 630 C C . PRO A 1 78 ? -7.060 12.660 6.855 1.00 89.06 78 PRO A C 1
ATOM 632 O O . PRO A 1 78 ? -6.028 12.311 7.438 1.00 89.06 78 PRO A O 1
ATOM 635 N N . ARG A 1 79 ? -7.268 12.453 5.556 1.00 88.50 79 ARG A N 1
ATOM 636 C CA . ARG A 1 79 ? -6.263 11.925 4.633 1.00 88.50 79 ARG A CA 1
ATOM 637 C C . ARG A 1 79 ? -5.704 13.054 3.785 1.00 88.50 79 ARG A C 1
ATOM 639 O O . ARG A 1 79 ? -6.288 14.130 3.686 1.00 88.50 79 ARG A O 1
ATOM 646 N N . TYR A 1 80 ? -4.547 12.801 3.197 1.00 92.00 80 TYR A N 1
ATOM 647 C CA . TYR A 1 80 ? -3.936 13.722 2.258 1.00 92.00 80 TYR A CA 1
ATOM 648 C C . TYR A 1 80 ? -4.823 13.928 1.020 1.00 92.00 80 TYR A C 1
ATOM 650 O O . TYR A 1 80 ? -5.350 12.964 0.469 1.00 92.00 80 TYR A O 1
ATOM 658 N N . SER A 1 81 ? -4.986 15.192 0.617 1.00 87.88 81 SER A N 1
ATOM 659 C CA . SER A 1 81 ? -5.883 15.628 -0.466 1.00 87.88 81 SER A CA 1
ATOM 660 C C . SER A 1 81 ? -5.144 16.311 -1.630 1.00 87.88 81 SER A C 1
ATOM 662 O O . SER A 1 81 ? -5.791 16.886 -2.504 1.00 87.88 81 SER A O 1
ATOM 664 N N . GLY A 1 82 ? -3.809 16.320 -1.618 1.00 89.69 82 GLY A N 1
ATOM 665 C CA . GLY A 1 82 ? -3.000 16.986 -2.643 1.00 89.69 82 GLY A CA 1
ATOM 666 C C . GLY A 1 82 ? -2.655 16.095 -3.850 1.00 89.69 82 GLY A C 1
ATOM 667 O O . GLY A 1 82 ? -3.249 15.024 -4.011 1.00 89.69 82 GLY A O 1
ATOM 668 N N . PRO A 1 83 ? -1.711 16.531 -4.713 1.00 89.56 83 PRO A N 1
ATOM 669 C CA . PRO A 1 83 ? -1.270 15.771 -5.887 1.00 89.56 83 PRO A CA 1
ATOM 670 C C . PRO A 1 83 ? -0.715 14.396 -5.513 1.00 89.56 83 PRO A C 1
ATOM 672 O O . PRO A 1 83 ? -0.190 14.212 -4.424 1.00 89.56 83 PRO A O 1
ATOM 675 N N . MET A 1 84 ? -0.797 13.426 -6.425 1.00 87.31 84 MET A N 1
ATOM 676 C CA . MET A 1 84 ? -0.382 12.052 -6.134 1.00 87.31 84 MET A CA 1
ATOM 677 C C . MET A 1 84 ? 1.056 12.002 -5.575 1.00 87.31 84 MET A C 1
ATOM 679 O O . MET A 1 84 ? 1.979 12.470 -6.244 1.00 87.31 84 MET A O 1
ATOM 683 N N . PRO A 1 85 ? 1.258 11.458 -4.358 1.00 90.75 85 PRO A N 1
ATOM 684 C CA . PRO A 1 85 ? 2.580 11.387 -3.753 1.00 90.75 85 PRO A CA 1
ATOM 685 C C . PRO A 1 85 ? 3.497 10.440 -4.537 1.00 90.75 85 PRO A C 1
ATOM 687 O O . PRO A 1 85 ? 3.009 9.460 -5.111 1.00 90.75 85 PRO A O 1
ATOM 690 N N . PRO A 1 86 ? 4.824 10.664 -4.513 1.00 90.62 86 PRO A N 1
ATOM 691 C CA . PRO A 1 86 ? 5.766 9.693 -5.045 1.00 90.62 86 PRO A CA 1
ATOM 692 C C . PRO A 1 86 ? 5.610 8.349 -4.309 1.00 90.62 86 PRO A C 1
ATOM 694 O O . PRO A 1 86 ? 5.433 8.329 -3.084 1.00 90.62 86 PRO A O 1
ATOM 697 N N . PRO A 1 87 ? 5.659 7.215 -5.029 1.00 92.12 87 PRO A N 1
ATOM 698 C CA . PRO A 1 87 ? 5.472 5.907 -4.423 1.00 92.12 87 PRO A CA 1
ATOM 699 C C . PRO A 1 87 ? 6.643 5.572 -3.497 1.00 92.12 87 PRO A C 1
ATOM 701 O O . PRO A 1 87 ? 7.805 5.809 -3.824 1.00 92.12 87 PRO A O 1
ATOM 704 N N . ASN A 1 88 ? 6.342 4.958 -2.355 1.00 92.69 88 ASN A N 1
ATOM 705 C CA . ASN A 1 88 ? 7.341 4.441 -1.422 1.00 92.69 88 ASN A CA 1
ATOM 706 C C . ASN A 1 88 ? 7.219 2.921 -1.304 1.00 92.69 88 ASN A C 1
ATOM 708 O O . ASN A 1 88 ? 6.163 2.354 -1.578 1.00 92.69 88 ASN A O 1
ATOM 712 N N . ARG A 1 89 ? 8.294 2.248 -0.880 1.00 94.19 89 ARG A N 1
ATOM 713 C CA . ARG A 1 89 ? 8.320 0.781 -0.716 1.00 94.19 89 ARG A CA 1
ATOM 714 C C . ARG A 1 89 ? 7.175 0.214 0.136 1.00 94.19 89 ARG A C 1
ATOM 716 O O . ARG A 1 89 ? 6.844 -0.959 0.002 1.00 94.19 89 ARG A O 1
ATOM 723 N N . PHE A 1 90 ? 6.629 1.010 1.049 1.00 91.88 90 PHE A N 1
ATOM 724 C CA . PHE A 1 90 ? 5.662 0.557 2.046 1.00 91.88 90 PHE A CA 1
ATOM 725 C C . PHE A 1 90 ? 4.206 0.892 1.694 1.00 91.88 90 PHE A C 1
ATOM 727 O O . PHE A 1 90 ? 3.322 0.603 2.495 1.00 91.88 90 PHE A O 1
ATOM 734 N N . ASN A 1 91 ? 3.946 1.505 0.534 1.00 89.19 91 ASN A N 1
ATOM 735 C CA . ASN A 1 91 ? 2.641 2.046 0.138 1.00 89.19 91 ASN A CA 1
ATOM 736 C C . ASN A 1 91 ? 1.960 2.895 1.235 1.00 89.19 91 ASN A C 1
ATOM 738 O O . ASN A 1 91 ? 0.735 2.911 1.366 1.00 89.19 91 ASN A O 1
ATOM 742 N N . ILE A 1 92 ? 2.754 3.602 2.044 1.00 90.69 92 ILE A N 1
ATOM 743 C CA . ILE A 1 92 ? 2.249 4.471 3.110 1.00 90.69 92 ILE A CA 1
ATOM 744 C C . ILE A 1 92 ? 1.926 5.832 2.504 1.00 90.69 92 ILE A C 1
ATOM 746 O O . ILE A 1 92 ? 2.805 6.482 1.938 1.00 90.69 92 ILE A O 1
ATOM 750 N N . TYR A 1 93 ? 0.682 6.279 2.666 1.00 90.38 93 TYR A N 1
ATOM 751 C CA . TYR A 1 93 ? 0.282 7.623 2.262 1.00 90.38 93 TYR A CA 1
ATOM 752 C C . TYR A 1 93 ? 0.923 8.691 3.157 1.00 90.38 93 TYR A C 1
ATOM 754 O O . TYR A 1 93 ? 1.076 8.478 4.365 1.00 90.38 93 TYR A O 1
ATOM 762 N N . PRO A 1 94 ? 1.260 9.864 2.596 1.00 94.12 94 PRO A N 1
ATOM 763 C CA . PRO A 1 94 ? 1.731 10.988 3.385 1.00 94.12 94 PRO A CA 1
ATOM 764 C C . PRO A 1 94 ? 0.658 11.447 4.378 1.00 94.12 94 PRO A C 1
ATOM 766 O O . PRO A 1 94 ? -0.545 11.231 4.199 1.00 94.12 94 PRO A O 1
ATOM 769 N N . GLY A 1 95 ? 1.104 12.129 5.432 1.00 92.00 95 GLY A N 1
ATOM 770 C CA . GLY A 1 95 ? 0.194 12.765 6.377 1.00 92.00 95 GLY A CA 1
ATOM 771 C C . GLY A 1 95 ? -0.672 13.829 5.698 1.00 92.00 95 GLY A C 1
ATOM 772 O O . GLY A 1 95 ? -0.264 14.457 4.724 1.00 92.00 95 GLY A O 1
ATOM 773 N N . TYR A 1 96 ? -1.856 14.088 6.255 1.00 92.69 96 TYR A N 1
ATOM 774 C CA . TYR A 1 96 ? -2.828 15.024 5.672 1.00 92.69 96 TYR A CA 1
ATOM 775 C C . TYR A 1 96 ? -2.322 16.465 5.492 1.00 92.69 96 TYR A C 1
ATOM 777 O O . TYR A 1 96 ? -2.887 17.210 4.702 1.00 92.69 96 TYR A O 1
ATOM 785 N N . ARG A 1 97 ? -1.267 16.856 6.220 1.00 93.75 97 ARG A N 1
ATOM 786 C CA . ARG A 1 97 ? -0.644 18.194 6.179 1.00 93.75 97 ARG A CA 1
ATOM 787 C C . ARG A 1 97 ? 0.582 18.275 5.277 1.00 93.75 97 ARG A C 1
ATOM 789 O O . ARG A 1 97 ? 1.265 19.294 5.292 1.00 93.75 97 ARG A O 1
ATOM 796 N N . TRP A 1 98 ? 0.928 17.196 4.583 1.00 94.56 98 TRP A N 1
ATOM 797 C CA . TRP A 1 98 ? 2.027 17.243 3.632 1.00 94.56 98 TRP A CA 1
ATOM 798 C C . TRP A 1 98 ? 1.681 18.231 2.511 1.00 94.56 98 TRP A C 1
ATOM 800 O O . TRP A 1 98 ? 0.534 18.301 2.081 1.00 94.56 98 TRP A O 1
ATOM 810 N N . ASP A 1 99 ? 2.650 19.026 2.071 1.00 91.88 99 ASP A N 1
ATOM 811 C CA . ASP A 1 99 ? 2.443 20.115 1.108 1.00 91.88 99 ASP A CA 1
ATOM 812 C C . ASP A 1 99 ? 2.517 19.656 -0.356 1.00 91.88 99 ASP A C 1
ATOM 814 O O . ASP A 1 99 ? 2.271 20.442 -1.265 1.00 91.88 99 ASP A O 1
ATOM 818 N N . GLY A 1 100 ? 2.832 18.379 -0.593 1.00 89.81 100 GLY A N 1
ATOM 819 C CA . GLY A 1 100 ? 2.976 17.813 -1.934 1.00 89.81 100 GLY A CA 1
ATOM 820 C C . GLY A 1 100 ? 4.344 18.036 -2.574 1.00 89.81 100 GLY A C 1
ATOM 821 O O . GLY A 1 100 ? 4.563 17.561 -3.685 1.00 89.81 100 GLY A O 1
ATOM 822 N N . VAL A 1 101 ? 5.272 18.725 -1.901 1.00 91.25 101 VAL A N 1
ATOM 823 C CA . VAL A 1 101 ? 6.617 18.962 -2.436 1.00 91.25 101 VAL A CA 1
ATOM 824 C C . VAL A 1 101 ? 7.541 17.828 -2.003 1.00 91.25 101 VAL A C 1
ATOM 826 O O . VAL A 1 101 ? 7.771 17.612 -0.805 1.00 91.25 101 VAL A O 1
ATOM 829 N N . ASP A 1 102 ? 8.089 17.108 -2.984 1.00 90.31 102 ASP A N 1
ATOM 830 C CA . ASP A 1 102 ? 9.090 16.072 -2.741 1.00 90.31 102 ASP A CA 1
ATOM 831 C C . ASP A 1 102 ? 10.425 16.702 -2.315 1.00 90.31 102 ASP A C 1
ATOM 833 O O . ASP A 1 102 ? 10.998 17.539 -3.010 1.00 90.31 102 ASP A O 1
ATOM 837 N N . ARG A 1 103 ? 10.909 16.293 -1.140 1.00 91.75 103 ARG A N 1
ATOM 838 C CA . ARG A 1 103 ? 12.188 16.713 -0.545 1.00 91.75 103 ARG A CA 1
ATOM 839 C C . ARG A 1 103 ? 13.113 15.517 -0.306 1.00 91.75 103 ARG A C 1
ATOM 841 O O . ARG A 1 103 ? 13.922 15.524 0.621 1.00 91.75 103 ARG A O 1
ATOM 848 N N . SER A 1 104 ? 12.942 14.448 -1.078 1.00 90.81 104 SER A N 1
ATOM 849 C CA . SER A 1 104 ? 13.734 13.229 -0.964 1.00 90.81 104 SER A CA 1
ATOM 850 C C . SER A 1 104 ? 15.111 13.354 -1.629 1.00 90.81 104 SER A C 1
ATOM 852 O O . SER A 1 104 ? 15.387 14.261 -2.408 1.00 90.81 104 SER A O 1
ATOM 854 N N . ASN A 1 105 ? 15.996 12.398 -1.339 1.00 94.44 105 ASN A N 1
ATOM 855 C CA . ASN A 1 105 ? 17.288 12.237 -2.020 1.00 94.44 105 ASN A CA 1
ATOM 856 C C . ASN A 1 105 ? 17.193 11.388 -3.312 1.00 94.44 105 ASN A C 1
ATOM 858 O O . ASN A 1 105 ? 18.219 10.989 -3.871 1.00 94.44 105 ASN A O 1
ATOM 862 N N . GLY A 1 106 ? 15.976 11.026 -3.739 1.00 93.56 106 GLY A N 1
ATOM 863 C CA . GLY A 1 106 ? 15.723 10.142 -4.881 1.00 93.56 106 GLY A CA 1
ATOM 864 C C . GLY A 1 106 ? 16.012 8.648 -4.650 1.00 93.56 106 GLY A C 1
ATOM 865 O O . GLY A 1 106 ? 16.050 7.887 -5.616 1.00 93.56 106 GLY 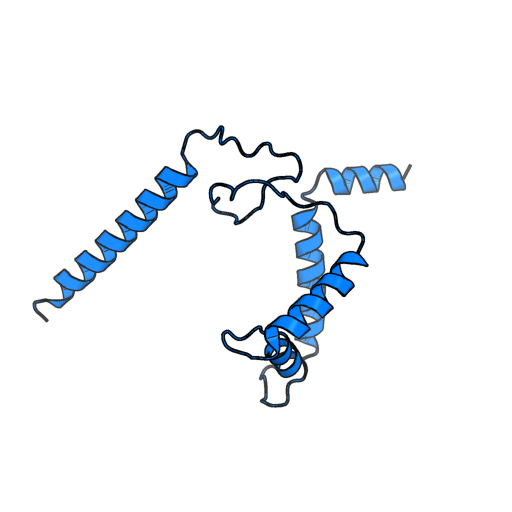A O 1
ATOM 866 N N . PHE A 1 107 ? 16.231 8.188 -3.409 1.00 95.50 107 PHE A N 1
ATOM 867 C CA . PHE A 1 107 ? 16.537 6.778 -3.114 1.00 95.50 107 PHE A CA 1
ATOM 868 C C . PHE A 1 107 ? 15.443 5.814 -3.588 1.00 95.50 107 PHE A C 1
ATOM 870 O O . PHE A 1 107 ? 15.754 4.823 -4.247 1.00 95.50 107 PHE A O 1
ATOM 877 N N . GLU A 1 108 ? 14.174 6.104 -3.285 1.00 95.12 108 GLU A N 1
ATOM 878 C CA . GLU A 1 108 ? 13.048 5.240 -3.670 1.00 95.12 108 GLU A CA 1
ATOM 879 C C . GLU A 1 108 ? 12.964 5.103 -5.198 1.00 95.12 108 GLU A C 1
ATOM 881 O O . GLU A 1 108 ?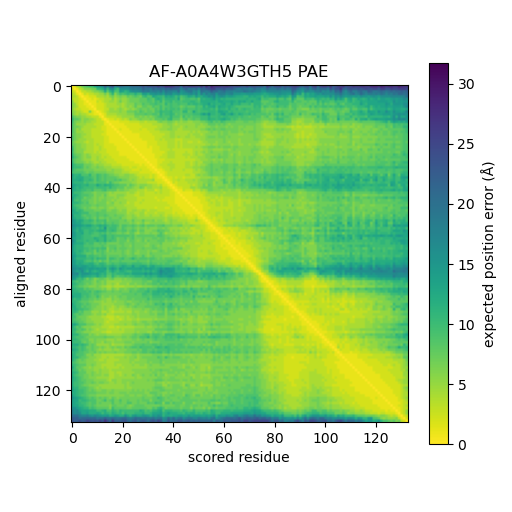 12.890 3.990 -5.714 1.00 95.12 108 GLU A O 1
ATOM 886 N N . GLN A 1 109 ? 13.102 6.211 -5.933 1.00 93.94 109 GLN A N 1
ATOM 887 C CA . GLN A 1 109 ? 13.113 6.207 -7.398 1.00 93.94 109 GLN A CA 1
ATOM 888 C C . GLN A 1 109 ? 14.261 5.358 -7.965 1.00 93.94 109 GLN A C 1
ATOM 890 O O . GLN A 1 109 ? 14.031 4.485 -8.803 1.00 93.94 109 GLN A O 1
ATOM 895 N N . LYS A 1 110 ? 15.493 5.560 -7.473 1.00 95.94 110 LYS A N 1
ATOM 896 C CA . LYS A 1 110 ? 16.667 4.769 -7.887 1.00 95.94 110 LYS A CA 1
ATOM 897 C C . LYS A 1 110 ? 16.494 3.285 -7.578 1.00 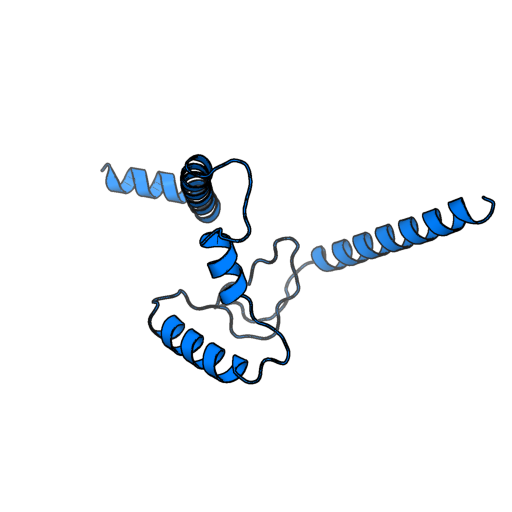95.94 110 LYS A C 1
ATOM 899 O O . LYS A 1 110 ? 16.900 2.432 -8.365 1.00 95.94 110 LYS A O 1
ATOM 904 N N . ARG A 1 111 ? 15.880 2.963 -6.438 1.00 95.25 111 ARG A N 1
ATOM 905 C CA . ARG A 1 111 ? 15.596 1.582 -6.047 1.00 95.25 111 ARG A CA 1
ATOM 906 C C . ARG A 1 111 ? 14.609 0.925 -7.010 1.00 95.25 111 ARG A C 1
ATOM 908 O O . ARG A 1 111 ? 14.847 -0.216 -7.394 1.00 95.25 111 ARG A O 1
ATOM 915 N N . TYR A 1 112 ? 13.534 1.614 -7.392 1.00 95.62 112 TYR A N 1
ATOM 916 C CA . TYR A 1 112 ? 12.566 1.084 -8.355 1.00 95.62 112 TYR A CA 1
ATOM 917 C C . TYR A 1 112 ? 13.180 0.862 -9.735 1.00 95.62 112 TYR A C 1
ATOM 919 O O . TYR A 1 112 ? 12.967 -0.206 -10.303 1.00 95.62 112 TYR A O 1
ATOM 927 N N . ALA A 1 113 ? 13.991 1.806 -10.222 1.00 96.25 113 ALA A N 1
ATOM 928 C CA . ALA A 1 113 ? 14.735 1.641 -11.471 1.00 96.25 113 ALA A CA 1
ATOM 929 C C . ALA A 1 113 ? 15.619 0.385 -11.426 1.00 96.25 113 ALA A C 1
ATOM 931 O O . ALA A 1 113 ? 15.462 -0.509 -12.249 1.00 96.25 113 ALA A O 1
ATOM 932 N N . ARG A 1 114 ? 16.425 0.231 -10.366 1.00 97.00 114 ARG A N 1
ATOM 933 C CA . ARG A 1 114 ? 17.274 -0.956 -10.179 1.00 97.00 114 ARG A CA 1
ATOM 934 C C . ARG A 1 114 ? 16.480 -2.266 -10.159 1.00 97.00 114 ARG A C 1
ATOM 936 O O . ARG A 1 114 ? 16.961 -3.277 -10.659 1.00 97.00 114 ARG A O 1
ATOM 943 N N . LEU A 1 115 ? 15.298 -2.271 -9.544 1.00 96.44 115 LEU A N 1
ATOM 944 C CA . LEU A 1 115 ? 14.451 -3.463 -9.471 1.00 96.44 115 LEU A CA 1
ATOM 945 C C . LEU A 1 115 ? 13.878 -3.832 -10.849 1.00 96.44 115 LEU A C 1
ATOM 947 O O . LEU A 1 115 ? 13.813 -5.012 -11.188 1.00 96.44 115 LEU A O 1
ATOM 951 N N . ALA A 1 116 ? 13.487 -2.826 -11.636 1.00 97.38 116 ALA A N 1
ATOM 952 C CA . ALA A 1 116 ? 13.030 -3.005 -13.010 1.00 97.38 116 ALA A CA 1
ATOM 953 C C . ALA A 1 116 ? 14.165 -3.510 -13.913 1.00 97.38 116 ALA A C 1
ATOM 955 O O . ALA A 1 116 ? 13.967 -4.486 -14.635 1.00 97.38 116 ALA A O 1
ATOM 956 N N . ASP A 1 117 ? 15.359 -2.926 -13.796 1.00 97.69 117 ASP A N 1
ATOM 957 C CA . ASP A 1 117 ? 16.548 -3.346 -14.545 1.00 97.69 117 ASP A CA 1
ATOM 958 C C . ASP A 1 117 ? 16.922 -4.794 -14.220 1.00 97.69 117 ASP A C 1
ATOM 960 O O . ASP A 1 117 ? 17.153 -5.604 -15.115 1.00 97.69 117 ASP A O 1
ATOM 964 N N . GLN A 1 118 ? 16.918 -5.157 -12.933 1.00 97.88 118 GLN A N 1
ATOM 965 C CA . GLN A 1 118 ? 17.196 -6.525 -12.502 1.00 97.88 118 GLN A CA 1
ATOM 966 C C . GLN A 1 118 ? 16.197 -7.521 -13.102 1.00 97.88 118 GLN A C 1
ATOM 968 O O . GLN A 1 118 ? 16.606 -8.586 -13.563 1.00 97.88 118 GLN A O 1
ATOM 973 N N . LYS A 1 119 ? 14.903 -7.177 -13.120 1.00 97.88 119 LYS A N 1
ATOM 974 C CA . LYS A 1 119 ? 13.869 -8.020 -13.728 1.00 97.88 119 LYS A CA 1
ATOM 975 C C . LYS A 1 119 ? 14.060 -8.145 -15.243 1.00 97.88 119 LYS A C 1
ATOM 977 O O . LYS A 1 119 ? 14.004 -9.251 -15.765 1.00 97.88 119 LYS A O 1
ATOM 982 N N . ALA A 1 120 ? 14.363 -7.045 -15.931 1.00 97.44 120 ALA A N 1
ATOM 983 C CA . ALA A 1 120 ? 14.625 -7.057 -17.368 1.00 97.44 120 ALA A CA 1
ATOM 984 C C . ALA A 1 120 ? 15.829 -7.944 -17.728 1.00 97.44 120 ALA A C 1
ATOM 986 O O . ALA A 1 120 ? 15.765 -8.714 -18.684 1.00 97.44 120 ALA A O 1
ATOM 987 N N . VAL A 1 121 ? 16.908 -7.884 -16.941 1.00 97.50 121 VAL A N 1
ATOM 988 C CA . VAL A 1 121 ? 18.086 -8.749 -17.119 1.00 97.50 121 VAL A CA 1
ATOM 989 C C . VAL A 1 121 ? 17.747 -10.218 -16.881 1.00 97.50 121 VAL A C 1
ATOM 991 O O . VAL A 1 121 ? 18.186 -11.061 -17.656 1.00 97.50 121 VAL A O 1
ATOM 994 N N . GLN A 1 122 ? 16.954 -10.537 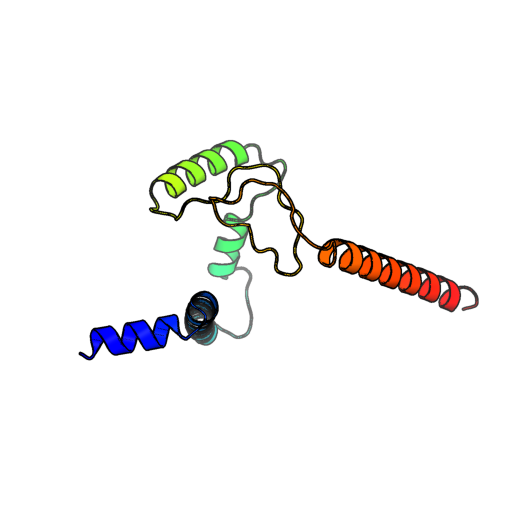-15.854 1.00 97.38 122 GLN A N 1
ATOM 995 C CA . GLN A 1 122 ? 16.499 -11.910 -15.605 1.00 97.38 122 GLN A CA 1
ATOM 996 C C . GLN A 1 122 ? 15.667 -12.454 -16.771 1.00 97.38 122 GLN A C 1
ATOM 998 O O . GLN A 1 122 ? 15.919 -13.569 -17.224 1.00 97.38 122 GLN A O 1
ATOM 1003 N N . ASP A 1 123 ? 14.735 -11.657 -17.296 1.00 96.75 123 ASP A N 1
ATOM 1004 C CA . ASP A 1 123 ? 13.895 -12.048 -18.430 1.00 96.75 123 ASP A CA 1
ATOM 1005 C C . ASP A 1 123 ? 14.728 -12.253 -19.710 1.00 96.75 123 ASP A C 1
ATOM 1007 O O . ASP A 1 123 ? 14.481 -13.190 -20.470 1.00 96.75 123 ASP A O 1
ATOM 1011 N N . MET A 1 124 ? 15.737 -11.406 -19.950 1.00 95.69 124 MET A N 1
ATOM 1012 C CA . MET A 1 124 ? 16.679 -11.568 -21.067 1.00 95.69 124 MET A CA 1
ATOM 1013 C C . MET A 1 124 ? 17.554 -12.813 -20.902 1.00 95.69 124 MET A C 1
ATOM 1015 O O . MET A 1 124 ? 17.682 -13.595 -21.840 1.00 95.69 124 MET A O 1
ATOM 1019 N N . ALA A 1 125 ? 18.104 -13.031 -19.706 1.00 95.31 125 ALA A N 1
ATOM 1020 C CA . ALA A 1 125 ? 18.922 -14.201 -19.405 1.00 95.31 125 ALA A CA 1
ATOM 1021 C C . ALA A 1 125 ? 18.128 -15.503 -19.569 1.00 95.31 125 ALA A C 1
ATOM 1023 O O . ALA A 1 125 ? 18.648 -16.465 -20.129 1.00 95.31 125 ALA A O 1
ATOM 1024 N N . TYR A 1 126 ? 16.862 -15.520 -19.141 1.00 95.75 126 TYR A N 1
ATOM 1025 C CA . TYR A 1 126 ? 15.978 -16.662 -19.352 1.00 95.75 126 TYR A CA 1
ATOM 1026 C C . TYR A 1 126 ? 15.784 -16.952 -20.845 1.00 95.75 126 TYR A C 1
ATOM 1028 O O . TYR A 1 126 ? 16.007 -18.082 -21.273 1.00 95.75 126 TYR A O 1
ATOM 1036 N N . LYS A 1 127 ? 15.453 -15.933 -21.650 1.00 95.75 127 LYS A N 1
ATOM 1037 C CA . LYS A 1 127 ? 15.289 -16.086 -23.107 1.00 95.75 127 LYS A CA 1
ATOM 1038 C C . LYS A 1 127 ? 16.548 -16.638 -23.775 1.00 95.75 127 LYS A C 1
ATOM 1040 O O . LYS A 1 127 ? 16.441 -17.612 -24.505 1.00 95.75 127 LYS A O 1
ATOM 1045 N N . TRP A 1 128 ? 17.720 -16.087 -23.455 1.00 94.88 128 TRP A N 1
ATOM 1046 C CA . TRP A 1 128 ? 18.995 -16.590 -23.979 1.00 94.88 128 TRP A CA 1
ATOM 1047 C C . TRP A 1 128 ? 19.307 -18.018 -23.538 1.00 94.88 128 TRP A C 1
ATOM 1049 O O . TRP A 1 128 ? 19.838 -18.794 -24.321 1.00 94.88 128 TRP A O 1
ATOM 1059 N N . SER A 1 129 ? 18.977 -18.387 -22.298 1.00 94.19 129 SER A N 1
ATOM 1060 C CA . SER A 1 129 ? 19.248 -19.741 -21.799 1.00 94.19 129 SER A CA 1
ATOM 1061 C C . SER A 1 129 ? 18.404 -20.828 -22.472 1.00 94.19 129 SER A C 1
ATOM 1063 O O . SER A 1 129 ? 18.785 -21.993 -22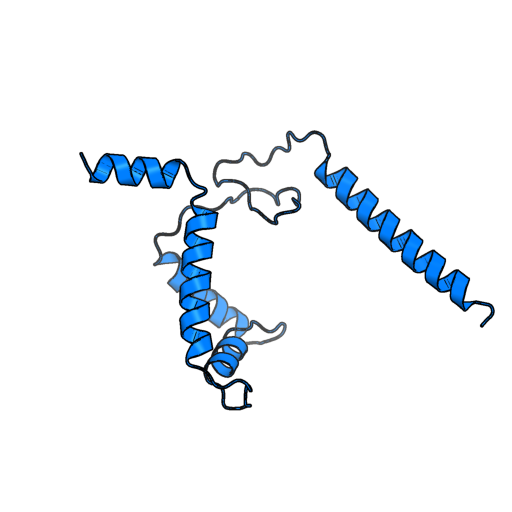.436 1.00 94.19 129 SER A O 1
ATOM 1065 N N . VAL A 1 130 ? 17.263 -20.456 -23.056 1.00 94.56 130 VAL A N 1
ATOM 1066 C CA . VAL A 1 130 ? 16.297 -21.375 -23.681 1.00 94.56 130 VAL A CA 1
ATOM 1067 C C . VAL A 1 130 ? 16.463 -21.431 -25.206 1.00 94.56 130 VAL A C 1
ATOM 1069 O O . VAL A 1 130 ? 15.869 -22.280 -25.849 1.00 94.56 130 VAL A O 1
ATOM 1072 N N . GLU A 1 131 ? 17.269 -20.553 -25.806 1.00 85.12 131 GLU A N 1
ATOM 1073 C CA . GLU A 1 131 ? 17.315 -20.368 -27.265 1.00 85.12 131 GLU A CA 1
ATOM 1074 C C . GLU A 1 131 ? 17.974 -21.528 -28.042 1.00 85.12 131 GLU A C 1
ATOM 1076 O O . GLU A 1 131 ? 17.712 -21.673 -29.232 1.00 85.12 131 GLU A O 1
ATOM 1081 N N . ASP A 1 132 ? 18.773 -22.372 -27.379 1.00 73.31 132 ASP A N 1
ATOM 1082 C CA . ASP A 1 132 ? 19.466 -23.538 -27.972 1.00 73.31 132 ASP A CA 1
ATOM 1083 C C . ASP A 1 132 ? 18.986 -24.889 -27.384 1.00 73.31 132 ASP A C 1
ATOM 1085 O O . ASP A 1 132 ? 19.668 -25.908 -27.500 1.00 73.31 132 ASP A O 1
ATOM 1089 N N . MET A 1 133 ? 17.831 -24.895 -26.698 1.00 56.97 133 MET A N 1
ATOM 1090 C CA . MET A 1 133 ? 17.156 -26.105 -26.192 1.00 56.97 133 MET A CA 1
ATOM 1091 C C . MET A 1 133 ? 15.930 -26.444 -27.040 1.00 56.97 133 MET A C 1
ATOM 1093 O O . MET A 1 133 ? 15.733 -27.650 -27.312 1.00 56.97 133 MET A O 1
#

InterPro domains:
  IPR018609 Bud13 [PF09736] (4-114)
  IPR051112 Pre-mRNA-splicing factor CWC26 [PTHR31809] (5-133)

pLDDT: mean 89.96, std 6.67, range [55.94, 97.88]

Radius of gyration: 22.97 Å; Cα contacts (8 Å, |Δi|>4): 28; chains: 1; bounding box: 44×47×66 Å

Mean predicted aligned error: 7.18 Å